Protein AF-A0A183EV96-F1 (afdb_monomer_lite)

InterPro domains:
  IPR023796 Serpin domain [PF00079] (17-66)
  IPR036186 Serpin superfamily [SSF56574] (11-68)
  IPR042178 Serpin superfamily, domain 1 [G3DSA:3.30.497.10] (12-70)

Structure (mmCIF, N/CA/C/O backbone):
data_AF-A0A183EV96-F1
#
_entry.id   AF-A0A183EV96-F1
#
loop_
_atom_site.group_PDB
_atom_site.id
_atom_site.type_symbol
_atom_site.label_atom_id
_atom_site.label_alt_id
_atom_site.label_comp_id
_atom_site.label_asym_id
_atom_site.label_entity_id
_atom_site.label_seq_id
_atom_site.pdbx_PDB_ins_code
_atom_site.Cartn_x
_atom_site.Cartn_y
_atom_site.Cartn_z
_atom_site.occupancy
_atom_site.B_iso_or_equiv
_atom_site.auth_seq_id
_atom_site.auth_comp_id
_atom_site.auth_asym_id
_atom_site.auth_atom_id
_atom_site.pdbx_PDB_model_num
ATOM 1 N N . MET A 1 1 ? -35.682 -25.620 4.068 1.00 39.44 1 MET A N 1
ATOM 2 C CA . MET A 1 1 ? -34.742 -24.640 4.657 1.00 39.44 1 MET A CA 1
ATOM 3 C C . MET A 1 1 ? -33.331 -25.046 4.259 1.00 39.44 1 MET A C 1
ATOM 5 O O . MET A 1 1 ? -32.805 -25.988 4.830 1.00 39.44 1 MET A O 1
ATOM 9 N N . GLY A 1 2 ? -32.777 -24.436 3.208 1.00 44.78 2 GLY A N 1
ATOM 10 C CA . GLY A 1 2 ? -31.407 -24.698 2.757 1.00 44.78 2 GLY A CA 1
ATOM 11 C C . GLY A 1 2 ? -30.458 -23.696 3.401 1.00 44.78 2 GLY A C 1
ATOM 12 O O . GLY A 1 2 ? -30.641 -22.491 3.236 1.00 44.78 2 GLY A O 1
ATOM 13 N N . LEU A 1 3 ? -29.485 -24.180 4.167 1.00 54.06 3 LEU A N 1
ATOM 14 C CA . LEU A 1 3 ? -28.448 -23.341 4.756 1.00 54.06 3 LEU A CA 1
ATOM 15 C C . LEU A 1 3 ? -27.490 -22.905 3.638 1.00 54.06 3 LEU A C 1
ATOM 17 O O . LEU A 1 3 ? -26.736 -23.711 3.100 1.00 54.06 3 LEU A O 1
ATOM 21 N N . ASN A 1 4 ? -27.564 -21.628 3.255 1.00 48.72 4 ASN A N 1
ATOM 22 C CA . ASN A 1 4 ? -26.604 -20.992 2.356 1.00 48.72 4 ASN A CA 1
ATOM 23 C C . ASN A 1 4 ? -25.292 -20.773 3.119 1.00 48.72 4 ASN A C 1
ATOM 25 O O . ASN A 1 4 ? -25.089 -19.736 3.751 1.00 48.72 4 ASN A O 1
ATOM 29 N N . TYR A 1 5 ? -24.400 -21.759 3.080 1.00 53.62 5 TYR A N 1
ATOM 30 C CA . TYR A 1 5 ? -23.032 -21.578 3.548 1.00 53.62 5 TYR A CA 1
ATOM 31 C C . TYR A 1 5 ? -22.269 -20.760 2.507 1.00 53.62 5 TYR A C 1
ATOM 33 O O . TYR A 1 5 ? -21.849 -21.268 1.469 1.00 53.62 5 TYR A O 1
ATOM 41 N N . LYS A 1 6 ? -22.112 -19.463 2.774 1.00 58.69 6 LYS A N 1
ATOM 42 C CA . LYS A 1 6 ? -21.229 -18.590 2.003 1.00 58.69 6 LYS A CA 1
ATOM 43 C C . LYS A 1 6 ? -19.790 -19.039 2.284 1.00 58.69 6 LYS A C 1
ATOM 45 O O . LYS A 1 6 ? -19.233 -18.715 3.328 1.00 58.69 6 LYS A O 1
ATOM 50 N N . PHE A 1 7 ? -19.219 -19.852 1.397 1.00 54.69 7 PHE A N 1
ATOM 51 C CA . PHE A 1 7 ? -17.820 -20.267 1.478 1.00 54.69 7 PHE A CA 1
ATOM 52 C C . PHE A 1 7 ? -16.935 -19.035 1.242 1.00 54.69 7 PHE A C 1
ATOM 54 O O . PHE A 1 7 ? -16.749 -18.601 0.105 1.00 54.69 7 PHE A O 1
ATOM 61 N N . SER A 1 8 ? -16.442 -18.422 2.319 1.00 60.28 8 SER A N 1
ATOM 62 C CA . SER A 1 8 ? -15.414 -17.385 2.222 1.00 60.28 8 SER A CA 1
ATOM 63 C C . SER A 1 8 ? -14.095 -18.052 1.852 1.00 60.28 8 SER A C 1
ATOM 65 O O . SER A 1 8 ? -13.542 -18.817 2.640 1.00 60.28 8 SER A O 1
ATOM 67 N N . ARG A 1 9 ? -13.593 -17.763 0.648 1.00 67.94 9 ARG A N 1
ATOM 68 C CA . ARG A 1 9 ? -12.238 -18.141 0.239 1.00 67.94 9 ARG A CA 1
ATOM 69 C C . ARG A 1 9 ? -11.246 -17.442 1.170 1.00 67.94 9 ARG A C 1
ATOM 71 O O . ARG A 1 9 ? -11.258 -16.218 1.270 1.00 67.94 9 ARG A O 1
ATOM 78 N N . VAL A 1 10 ? -10.407 -18.218 1.846 1.00 65.56 10 VAL A N 1
ATOM 79 C CA . VAL A 1 10 ? -9.219 -17.685 2.517 1.00 65.56 10 VAL A CA 1
ATOM 80 C C . VAL A 1 10 ? -8.203 -17.408 1.414 1.00 65.56 10 VAL A C 1
ATOM 82 O O . VAL A 1 10 ? -7.711 -18.348 0.798 1.00 65.56 10 VAL A O 1
ATOM 85 N N . ILE A 1 11 ? -7.971 -16.132 1.113 1.00 71.44 11 ILE A N 1
ATOM 86 C CA . ILE A 1 11 ? -6.892 -15.702 0.216 1.00 71.44 11 ILE A CA 1
ATOM 87 C C . ILE A 1 11 ? -5.555 -15.793 0.952 1.00 71.44 11 ILE A C 1
ATOM 89 O O . ILE A 1 11 ? -5.477 -15.515 2.154 1.00 71.44 11 ILE A O 1
ATOM 93 N N . GLY A 1 12 ? -4.529 -16.248 0.240 1.00 81.12 12 GLY A N 1
ATOM 94 C CA . GLY A 1 12 ? -3.192 -16.442 0.790 1.00 81.12 12 GLY A CA 1
ATOM 95 C C . GLY A 1 12 ? -2.481 -15.115 1.062 1.00 81.12 12 GLY A C 1
ATOM 96 O O . GLY A 1 12 ? -2.745 -14.096 0.426 1.00 81.12 12 GLY A O 1
ATOM 97 N N . MET A 1 13 ? -1.556 -15.110 2.023 1.00 80.38 13 MET A N 1
ATOM 98 C CA . MET A 1 13 ? -0.720 -13.935 2.313 1.00 80.38 13 MET A CA 1
ATOM 99 C C . MET A 1 13 ? 0.157 -13.545 1.108 1.00 80.38 13 MET A C 1
ATOM 101 O O . MET A 1 13 ? 0.465 -12.373 0.909 1.00 80.38 13 MET A O 1
ATOM 105 N N . ASP A 1 14 ? 0.550 -14.530 0.307 1.00 86.31 14 ASP A N 1
ATOM 106 C CA . ASP A 1 14 ? 1.246 -14.374 -0.966 1.00 86.31 14 ASP A CA 1
ATOM 107 C C . ASP A 1 14 ? 0.388 -13.650 -2.011 1.00 86.31 14 ASP A C 1
ATOM 109 O O . ASP A 1 14 ? 0.875 -12.715 -2.645 1.00 86.31 14 ASP A O 1
ATOM 113 N N . GLU A 1 15 ? -0.894 -14.006 -2.132 1.00 85.75 15 GLU A 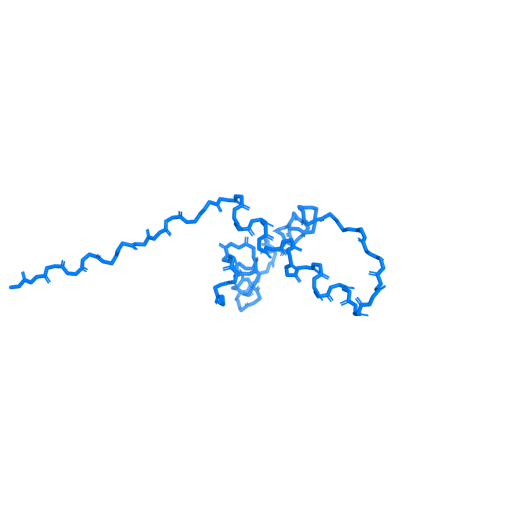N 1
ATOM 114 C CA . GLU A 1 15 ? -1.839 -13.330 -3.032 1.00 85.75 15 GLU A CA 1
ATOM 115 C C . GLU A 1 15 ? -2.035 -11.859 -2.630 1.00 85.75 15 GLU A C 1
ATOM 117 O O . GLU A 1 15 ? -1.927 -10.964 -3.466 1.00 85.75 15 GLU A O 1
ATOM 122 N N . ILE A 1 16 ? -2.219 -11.581 -1.333 1.00 84.94 16 ILE A N 1
ATOM 123 C CA . ILE A 1 16 ? -2.373 -10.208 -0.818 1.00 84.94 16 ILE A CA 1
ATOM 124 C C . ILE A 1 16 ? -1.126 -9.361 -1.112 1.00 84.94 16 ILE A C 1
ATOM 126 O O . ILE A 1 16 ? -1.234 -8.210 -1.541 1.00 84.94 16 ILE A O 1
ATOM 130 N N . GLN A 1 17 ? 0.070 -9.918 -0.897 1.00 86.44 17 GLN A N 1
ATOM 131 C CA . GLN A 1 17 ? 1.320 -9.208 -1.174 1.00 86.44 17 GLN A CA 1
ATOM 132 C C . GLN A 1 17 ? 1.542 -8.980 -2.673 1.00 86.44 17 GLN A C 1
ATOM 134 O O . GLN A 1 17 ? 2.061 -7.925 -3.048 1.00 86.44 17 GLN A O 1
ATOM 139 N N . ALA A 1 18 ? 1.136 -9.924 -3.525 1.00 89.81 18 ALA A N 1
ATOM 140 C CA . ALA A 1 18 ? 1.198 -9.770 -4.974 1.00 89.81 18 ALA A CA 1
ATOM 141 C C . ALA A 1 18 ? 0.264 -8.651 -5.462 1.00 89.81 18 ALA A C 1
ATOM 143 O O . ALA A 1 18 ? 0.698 -7.783 -6.224 1.00 89.81 18 ALA A O 1
ATOM 144 N N . ASP A 1 19 ? -0.974 -8.601 -4.969 1.00 89.62 19 ASP A N 1
ATOM 145 C CA . ASP A 1 19 ? -1.928 -7.541 -5.311 1.00 89.62 19 ASP A CA 1
ATOM 146 C C . ASP A 1 19 ? -1.436 -6.165 -4.858 1.00 89.62 19 ASP A C 1
ATOM 148 O O . ASP A 1 19 ? -1.446 -5.203 -5.633 1.00 89.62 19 ASP A O 1
ATOM 152 N N . PHE A 1 20 ? -0.944 -6.064 -3.620 1.00 89.69 20 PHE A N 1
ATOM 153 C CA . PHE A 1 20 ? -0.348 -4.831 -3.109 1.00 89.69 20 PHE A CA 1
ATOM 154 C C . PHE A 1 20 ? 0.833 -4.378 -3.980 1.00 89.69 20 PHE A C 1
ATOM 156 O O . PHE A 1 20 ? 0.909 -3.207 -4.358 1.00 89.69 20 PHE A O 1
ATOM 163 N N . ALA A 1 21 ? 1.726 -5.298 -4.356 1.00 92.00 21 ALA A N 1
ATOM 164 C CA . ALA A 1 21 ? 2.867 -5.012 -5.219 1.00 92.00 21 ALA A CA 1
ATOM 165 C C . ALA A 1 21 ? 2.457 -4.479 -6.596 1.00 92.00 21 ALA A C 1
ATOM 167 O O . ALA A 1 21 ? 3.009 -3.476 -7.055 1.00 92.00 21 ALA A O 1
ATOM 168 N N . LEU A 1 22 ? 1.481 -5.120 -7.243 1.00 91.62 22 LEU A N 1
ATOM 169 C CA . LEU A 1 22 ? 0.988 -4.706 -8.556 1.00 91.62 22 LEU A CA 1
ATOM 170 C C . LEU A 1 22 ? 0.311 -3.336 -8.498 1.00 91.62 22 LEU A C 1
ATOM 172 O O . LEU A 1 22 ? 0.547 -2.498 -9.370 1.00 91.62 22 LEU A O 1
ATOM 176 N N . ASN A 1 23 ? -0.504 -3.086 -7.475 1.00 91.56 23 ASN A N 1
ATOM 177 C CA . ASN A 1 23 ? -1.179 -1.802 -7.304 1.00 91.56 23 ASN A CA 1
ATOM 178 C C . ASN A 1 23 ? -0.191 -0.677 -6.982 1.00 91.56 23 ASN A C 1
ATOM 180 O O . ASN A 1 23 ? -0.301 0.410 -7.549 1.00 91.56 23 ASN A O 1
ATOM 184 N N . LEU A 1 24 ? 0.819 -0.948 -6.151 1.00 92.44 24 LEU A N 1
ATOM 185 C CA . LEU A 1 24 ? 1.887 0.005 -5.861 1.00 92.44 24 LEU A CA 1
ATOM 186 C C . LEU A 1 24 ? 2.680 0.360 -7.122 1.00 92.44 24 LEU A C 1
ATOM 188 O O . LEU A 1 24 ? 2.928 1.538 -7.369 1.00 92.44 24 LEU A O 1
ATOM 192 N N . LEU A 1 25 ? 3.042 -0.634 -7.939 1.00 92.12 25 LEU A N 1
ATOM 193 C CA . LEU A 1 25 ? 3.766 -0.402 -9.188 1.00 92.12 25 LEU A CA 1
ATOM 194 C C . LEU A 1 25 ? 2.946 0.464 -10.152 1.00 92.12 25 LEU A C 1
ATOM 196 O O . LEU A 1 25 ? 3.445 1.484 -10.619 1.00 92.12 25 LEU A O 1
ATOM 200 N N . LYS A 1 26 ? 1.668 0.122 -10.375 1.00 90.69 26 LYS A N 1
ATOM 201 C CA . LYS A 1 26 ? 0.750 0.909 -11.221 1.00 90.69 26 LYS A CA 1
ATOM 202 C C . LYS A 1 26 ? 0.598 2.351 -10.736 1.00 90.69 26 LYS A C 1
ATOM 204 O O . LYS A 1 26 ? 0.518 3.256 -11.556 1.00 90.69 26 LYS A O 1
ATOM 209 N N . ALA A 1 27 ? 0.540 2.564 -9.421 1.00 90.38 27 ALA A N 1
ATOM 210 C CA . ALA A 1 27 ? 0.412 3.897 -8.838 1.00 90.38 27 ALA A CA 1
ATOM 211 C C . ALA A 1 27 ? 1.711 4.718 -8.933 1.00 90.38 27 ALA A C 1
ATOM 213 O O . ALA A 1 27 ? 1.656 5.942 -9.052 1.00 90.38 27 ALA A O 1
ATOM 214 N N . ALA A 1 28 ? 2.868 4.056 -8.873 1.00 90.00 28 ALA A N 1
ATOM 215 C CA . ALA A 1 28 ? 4.179 4.696 -8.888 1.00 90.00 28 ALA A CA 1
ATOM 216 C C . ALA A 1 28 ? 4.685 5.047 -10.297 1.00 90.00 28 ALA A C 1
ATOM 218 O O . ALA A 1 28 ? 5.534 5.924 -10.426 1.00 90.00 28 ALA A O 1
ATOM 219 N N . THR A 1 29 ? 4.179 4.388 -11.342 1.00 89.25 29 THR A N 1
ATOM 220 C CA . THR A 1 29 ? 4.609 4.601 -12.736 1.00 89.25 29 THR A CA 1
ATOM 221 C C . THR A 1 29 ? 3.539 5.293 -13.570 1.00 89.25 29 THR A C 1
ATOM 223 O O . THR A 1 29 ? 2.359 4.970 -13.434 1.00 89.25 29 THR A O 1
ATOM 226 N N . ARG A 1 30 ? 3.916 6.172 -14.508 1.00 84.75 30 ARG A N 1
ATOM 227 C CA . ARG A 1 30 ? 2.995 6.735 -15.507 1.00 84.75 30 ARG A CA 1
ATOM 228 C C . ARG A 1 30 ? 3.477 6.423 -16.922 1.00 84.75 30 ARG A C 1
ATOM 230 O O . ARG A 1 30 ? 4.280 7.131 -17.514 1.00 84.75 30 ARG A O 1
ATOM 237 N N . GLY A 1 31 ? 2.909 5.380 -17.519 1.00 78.12 31 GLY A N 1
ATOM 238 C CA . GLY A 1 31 ? 3.243 4.993 -18.891 1.00 78.12 31 GLY A CA 1
ATOM 239 C C . GLY A 1 31 ? 4.504 4.132 -18.955 1.00 78.12 31 GLY A C 1
ATOM 240 O O . GLY A 1 31 ? 4.588 3.129 -18.257 1.00 78.12 31 GLY A O 1
ATOM 241 N N . ASN A 1 32 ? 5.455 4.482 -19.825 1.00 83.25 32 ASN A N 1
ATOM 242 C CA . ASN A 1 32 ? 6.545 3.588 -20.246 1.00 83.25 32 ASN A CA 1
ATOM 243 C C . ASN A 1 32 ? 7.864 3.795 -19.472 1.00 83.25 32 ASN A C 1
ATOM 245 O O . ASN A 1 32 ? 8.954 3.660 -20.027 1.00 83.25 32 ASN A O 1
ATOM 249 N N . GLU A 1 33 ? 7.761 4.184 -1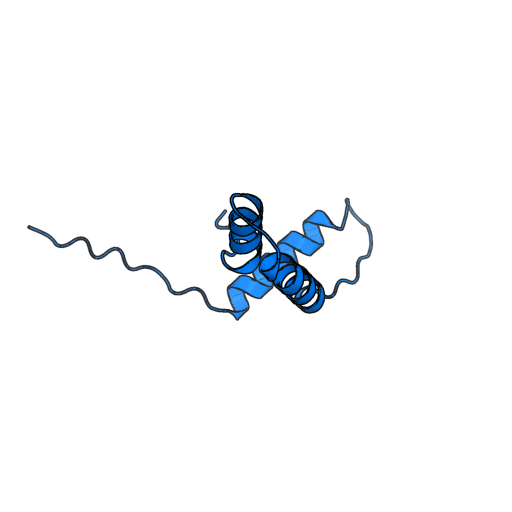8.204 1.00 87.94 33 GLU A N 1
ATOM 250 C CA . GLU A 1 33 ? 8.898 4.462 -17.328 1.00 87.94 33 GLU A CA 1
ATOM 251 C C . GLU A 1 33 ? 9.419 3.172 -16.685 1.00 87.94 33 GLU A C 1
ATOM 253 O O . GLU A 1 33 ? 8.640 2.341 -16.215 1.00 87.94 33 GLU A O 1
ATOM 258 N N . SER A 1 34 ? 10.739 3.015 -16.600 1.00 89.88 34 SER A N 1
ATOM 259 C CA . SER A 1 34 ? 11.329 1.935 -15.807 1.00 89.88 34 SER A CA 1
ATOM 260 C C . SER A 1 34 ? 11.202 2.247 -14.316 1.00 89.88 34 SER A C 1
ATOM 262 O O . SER A 1 34 ? 11.649 3.301 -13.868 1.00 89.88 34 SER A O 1
ATOM 264 N N . ALA A 1 35 ? 10.675 1.304 -13.533 1.00 89.94 35 ALA A N 1
ATOM 265 C CA . ALA A 1 35 ? 10.623 1.407 -12.079 1.00 89.94 35 ALA A CA 1
ATOM 266 C C . ALA A 1 35 ? 11.119 0.131 -11.401 1.00 89.94 35 ALA A C 1
ATOM 268 O O . ALA A 1 35 ? 10.827 -0.984 -11.829 1.00 89.94 35 ALA A O 1
ATOM 269 N N . ILE A 1 36 ? 11.855 0.318 -10.306 1.00 92.38 36 ILE A N 1
ATOM 270 C CA . ILE A 1 36 ? 12.273 -0.738 -9.387 1.00 92.38 36 ILE A CA 1
ATOM 271 C C . ILE A 1 36 ? 11.751 -0.334 -8.016 1.00 92.38 36 ILE A C 1
ATOM 273 O O . ILE A 1 36 ? 12.110 0.720 -7.493 1.00 92.38 36 ILE A O 1
ATOM 277 N N . ILE A 1 37 ? 10.876 -1.154 -7.447 1.00 92.12 37 ILE A N 1
ATOM 278 C CA . ILE A 1 37 ? 10.206 -0.881 -6.176 1.00 92.12 37 ILE A CA 1
ATOM 279 C C . ILE A 1 37 ? 10.343 -2.126 -5.304 1.00 92.12 37 ILE A C 1
ATOM 281 O O . ILE A 1 37 ? 10.337 -3.240 -5.822 1.00 92.12 37 ILE A O 1
ATOM 285 N N . SER A 1 38 ? 10.462 -1.939 -3.987 1.00 95.50 38 SER A N 1
ATOM 286 C CA . SER A 1 38 ? 10.343 -3.011 -2.993 1.00 95.50 38 SER A CA 1
ATOM 287 C C . SER A 1 38 ? 8.960 -2.939 -2.334 1.00 95.50 38 SER A C 1
ATOM 289 O O . SER A 1 38 ? 8.774 -2.153 -1.397 1.00 95.50 38 SER A O 1
ATOM 291 N N . PRO A 1 39 ? 7.970 -3.729 -2.796 1.00 92.75 39 PRO A N 1
ATOM 292 C CA . PRO A 1 39 ? 6.626 -3.713 -2.228 1.00 92.75 39 PRO A CA 1
ATOM 293 C C . PRO A 1 39 ? 6.615 -4.080 -0.749 1.00 92.75 39 PRO A C 1
ATOM 295 O O . PRO A 1 39 ? 5.983 -3.407 0.056 1.00 92.75 39 PRO A O 1
ATOM 298 N N . PHE A 1 40 ? 7.380 -5.099 -0.359 1.00 91.19 40 PHE A N 1
ATOM 299 C CA . PHE A 1 40 ? 7.419 -5.539 1.031 1.00 91.19 40 PHE A CA 1
ATOM 300 C C . PHE A 1 40 ? 7.932 -4.439 1.971 1.00 91.19 40 PHE A C 1
ATOM 302 O O . PHE A 1 40 ? 7.339 -4.190 3.018 1.00 91.19 40 PHE A O 1
ATOM 309 N N . SER A 1 41 ? 8.984 -3.711 1.577 1.00 95.25 41 SER A N 1
ATOM 310 C CA . SER A 1 41 ? 9.492 -2.586 2.373 1.00 95.25 41 SER A CA 1
ATOM 311 C C . SER A 1 41 ? 8.454 -1.469 2.523 1.00 95.25 41 SER A C 1
ATOM 313 O O . SER A 1 41 ? 8.306 -0.920 3.614 1.00 95.25 41 SER A O 1
ATOM 315 N N . ALA A 1 42 ? 7.707 -1.154 1.460 1.00 94.31 42 ALA A N 1
ATOM 316 C CA . ALA A 1 42 ? 6.626 -0.172 1.518 1.00 94.31 42 ALA A CA 1
ATOM 317 C C . ALA A 1 42 ? 5.482 -0.629 2.440 1.00 94.31 42 ALA A C 1
ATOM 319 O O . ALA A 1 42 ? 4.991 0.164 3.242 1.00 94.31 42 ALA A O 1
ATOM 320 N N . ALA A 1 43 ? 5.107 -1.911 2.386 1.00 91.94 43 ALA A N 1
ATOM 321 C CA . ALA A 1 43 ? 4.099 -2.490 3.271 1.00 91.94 43 ALA A CA 1
ATOM 322 C C . ALA A 1 43 ? 4.525 -2.413 4.747 1.00 91.94 43 ALA A C 1
ATOM 324 O O . ALA A 1 43 ? 3.733 -2.002 5.591 1.00 91.94 43 ALA A O 1
ATOM 325 N N . VAL A 1 44 ? 5.788 -2.725 5.065 1.00 93.56 44 VAL A N 1
ATOM 326 C CA . VAL A 1 44 ? 6.331 -2.601 6.430 1.00 93.56 44 VAL A CA 1
ATOM 327 C C . VAL A 1 44 ? 6.307 -1.148 6.908 1.00 93.56 44 VAL A C 1
ATOM 329 O O . VAL A 1 44 ? 5.861 -0.878 8.023 1.00 93.56 44 VAL A O 1
ATOM 332 N N . ALA A 1 45 ? 6.740 -0.196 6.076 1.00 95.62 45 ALA A N 1
ATOM 333 C CA . ALA A 1 45 ? 6.695 1.225 6.420 1.00 95.62 45 ALA A CA 1
ATOM 334 C C . ALA A 1 45 ? 5.259 1.704 6.695 1.00 95.62 45 ALA A C 1
ATOM 336 O O . ALA A 1 45 ? 5.009 2.399 7.683 1.00 95.62 45 ALA A O 1
ATOM 337 N N . LEU A 1 46 ? 4.303 1.280 5.866 1.00 93.44 46 LEU A N 1
ATOM 338 C CA . LEU A 1 46 ? 2.891 1.605 6.038 1.00 93.44 46 LEU A CA 1
ATOM 339 C C . LEU A 1 46 ? 2.299 0.933 7.287 1.00 93.44 46 LEU A C 1
ATOM 341 O O . LEU A 1 46 ? 1.529 1.563 8.004 1.00 93.44 46 LEU A O 1
ATOM 345 N N . ALA A 1 47 ? 2.705 -0.298 7.608 1.00 92.38 47 ALA A N 1
ATOM 346 C CA . ALA A 1 47 ? 2.306 -0.989 8.833 1.00 92.38 47 ALA A CA 1
ATOM 347 C C . ALA A 1 47 ? 2.817 -0.272 10.095 1.00 92.38 47 ALA A C 1
ATOM 349 O O . ALA A 1 47 ? 2.081 -0.155 11.073 1.00 92.38 47 ALA A O 1
ATOM 350 N N . MET A 1 48 ? 4.040 0.272 10.070 1.00 96.06 48 MET A N 1
ATOM 351 C CA . MET A 1 48 ? 4.547 1.103 11.169 1.00 96.06 48 MET A CA 1
ATOM 352 C C . MET A 1 48 ? 3.709 2.372 11.352 1.00 96.06 48 MET A C 1
ATOM 354 O O . MET A 1 48 ? 3.344 2.709 12.477 1.00 96.06 48 MET A O 1
ATOM 358 N N . ALA A 1 49 ? 3.350 3.051 10.259 1.00 95.62 49 ALA A N 1
ATOM 359 C CA . ALA A 1 49 ? 2.477 4.223 10.313 1.00 95.62 49 ALA A CA 1
ATOM 360 C C . ALA A 1 49 ? 1.049 3.867 10.781 1.00 95.62 49 ALA A C 1
ATOM 362 O O . ALA A 1 49 ? 0.444 4.620 11.544 1.00 95.62 49 ALA A O 1
ATOM 363 N N . TYR A 1 50 ? 0.532 2.697 10.390 1.00 94.06 50 TYR A N 1
ATOM 364 C CA . TYR A 1 50 ? -0.793 2.199 10.775 1.00 94.06 50 TYR A CA 1
ATOM 365 C C . TYR A 1 50 ? -0.943 2.058 12.294 1.00 94.06 50 TYR A C 1
ATOM 367 O O . TYR A 1 50 ? -2.020 2.320 12.830 1.00 94.06 50 TYR A O 1
ATOM 375 N N . ILE A 1 51 ? 0.131 1.701 13.007 1.00 94.31 51 ILE A N 1
ATOM 376 C CA . ILE A 1 51 ? 0.120 1.580 14.474 1.00 94.31 51 ILE A CA 1
ATOM 377 C C . ILE A 1 51 ? -0.252 2.914 15.142 1.00 94.31 51 ILE A C 1
ATOM 379 O O . ILE A 1 51 ? -0.950 2.910 16.155 1.00 94.31 51 ILE A O 1
ATOM 383 N N . GLY A 1 52 ? 0.177 4.042 14.570 1.00 95.38 52 GLY A N 1
ATOM 384 C CA . GLY A 1 52 ? -0.144 5.384 15.067 1.00 95.38 52 GLY A CA 1
ATOM 385 C C . GLY A 1 52 ? -1.434 5.986 14.501 1.00 95.38 52 GLY A C 1
ATOM 386 O O . GLY A 1 52 ? -1.867 7.039 14.967 1.00 95.38 52 GLY A O 1
ATOM 387 N N . ALA A 1 53 ? -2.051 5.355 13.500 1.00 96.62 53 ALA A N 1
ATOM 388 C CA . ALA A 1 53 ? -3.252 5.867 12.854 1.00 96.62 53 ALA A CA 1
ATOM 389 C C . ALA A 1 53 ? -4.511 5.623 13.701 1.00 96.62 53 ALA A C 1
ATOM 391 O O . ALA A 1 53 ? -4.630 4.633 14.428 1.00 96.62 53 ALA A O 1
ATOM 392 N N . VAL A 1 54 ? -5.497 6.511 13.560 1.00 96.31 54 VAL A N 1
ATOM 393 C CA . VAL A 1 54 ? -6.782 6.437 14.270 1.00 96.31 54 VAL A CA 1
ATOM 394 C C . VAL A 1 54 ? -7.957 6.587 13.309 1.00 96.31 54 VAL A C 1
ATOM 396 O O . VAL A 1 54 ? -7.817 7.150 12.220 1.00 96.31 54 VAL A O 1
ATOM 399 N N . SER A 1 55 ? -9.122 6.093 13.732 1.00 95.50 55 SER A N 1
ATOM 400 C CA . SER A 1 55 ? -10.400 6.247 13.025 1.00 95.50 55 SER A CA 1
ATOM 401 C C . SER A 1 55 ? -10.291 5.880 11.533 1.00 95.50 55 SER A C 1
ATOM 403 O O . SER A 1 55 ? -9.695 4.859 11.191 1.00 95.50 55 SER A O 1
ATOM 405 N N . LYS A 1 56 ? -10.818 6.726 10.640 1.00 96.06 56 LYS A N 1
ATOM 406 C CA . LYS A 1 56 ? -10.873 6.499 9.191 1.00 96.06 56 LYS A CA 1
ATOM 407 C C . LYS A 1 56 ? -9.510 6.204 8.558 1.00 96.06 56 LYS A C 1
ATOM 409 O O . LYS A 1 56 ? -9.410 5.331 7.708 1.00 96.06 56 LYS A O 1
ATOM 414 N N . THR A 1 57 ? -8.448 6.878 9.001 1.00 96.06 57 THR A N 1
ATOM 415 C CA . THR A 1 57 ? -7.096 6.653 8.465 1.00 96.06 57 THR A CA 1
ATOM 416 C C . THR A 1 57 ? -6.619 5.233 8.749 1.00 96.06 57 THR A C 1
ATOM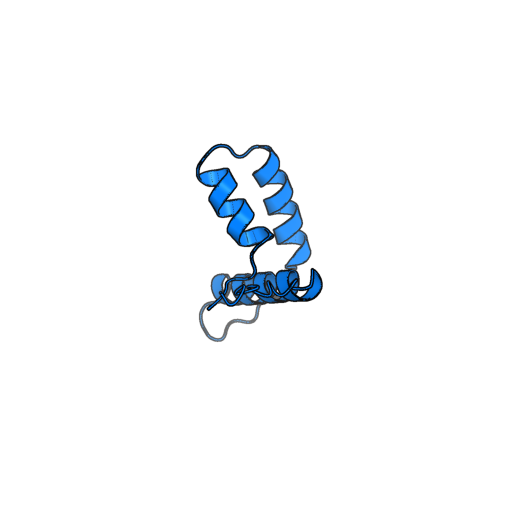 418 O O . THR A 1 57 ? -6.035 4.586 7.887 1.00 96.06 57 THR A O 1
ATOM 421 N N . LYS A 1 58 ? -6.910 4.711 9.945 1.00 94.12 58 LYS A N 1
ATOM 422 C CA . LYS A 1 58 ? -6.571 3.334 10.309 1.00 94.12 58 LYS A CA 1
ATOM 423 C C . LYS A 1 58 ? -7.324 2.321 9.441 1.00 94.12 58 LYS A C 1
ATOM 425 O O . LYS A 1 58 ? -6.738 1.328 9.017 1.00 94.12 58 LYS A O 1
ATOM 430 N N . GLU A 1 59 ? -8.602 2.577 9.175 1.00 93.44 59 GLU A N 1
ATOM 431 C CA . GLU A 1 59 ? -9.446 1.726 8.328 1.00 93.44 59 GLU A CA 1
ATOM 432 C C . GLU A 1 59 ? -8.916 1.668 6.891 1.00 93.44 59 GLU A C 1
ATOM 434 O O . GLU A 1 59 ? -8.646 0.578 6.395 1.00 93.44 59 GLU A O 1
ATOM 439 N N . GLU A 1 60 ? -8.655 2.822 6.271 1.00 92.94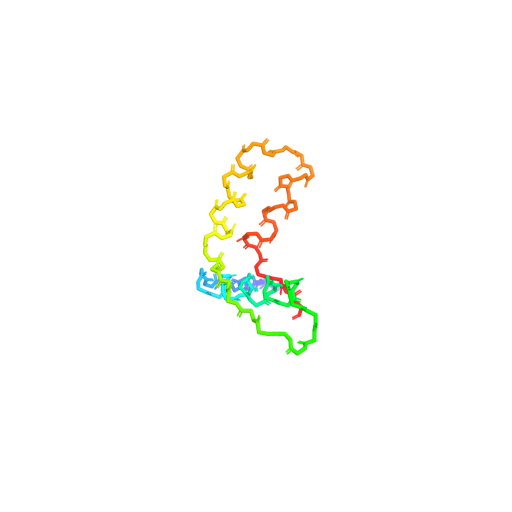 60 GLU A N 1
ATOM 440 C CA . GLU A 1 60 ? -8.127 2.915 4.900 1.00 92.94 60 GLU A CA 1
ATOM 441 C C . GLU A 1 60 ? -6.768 2.205 4.759 1.00 92.94 60 GLU A C 1
ATOM 443 O O . GLU A 1 60 ? -6.530 1.471 3.800 1.00 92.94 60 GLU A O 1
ATOM 448 N N . MET A 1 61 ? -5.879 2.359 5.744 1.00 93.06 61 MET A N 1
ATOM 449 C CA . MET A 1 61 ? -4.578 1.680 5.746 1.00 93.06 61 MET A CA 1
ATOM 450 C C . MET A 1 61 ? -4.709 0.158 5.893 1.00 93.06 61 MET A C 1
ATOM 452 O O . MET A 1 61 ? -3.960 -0.584 5.258 1.00 93.06 61 MET A O 1
ATOM 456 N N . SER A 1 62 ? -5.658 -0.315 6.705 1.00 89.62 62 SER A N 1
ATOM 457 C CA . SER A 1 62 ? -5.948 -1.746 6.857 1.00 89.62 62 SER A CA 1
ATOM 458 C C . SER A 1 62 ? -6.469 -2.355 5.556 1.00 89.62 62 SER A C 1
ATOM 460 O O . SER A 1 62 ? -6.071 -3.457 5.184 1.00 89.62 62 SER A O 1
ATOM 462 N N . GLU A 1 63 ? -7.316 -1.630 4.826 1.00 89.12 63 GLU A N 1
ATOM 463 C CA . GLU A 1 63 ? -7.823 -2.088 3.532 1.00 89.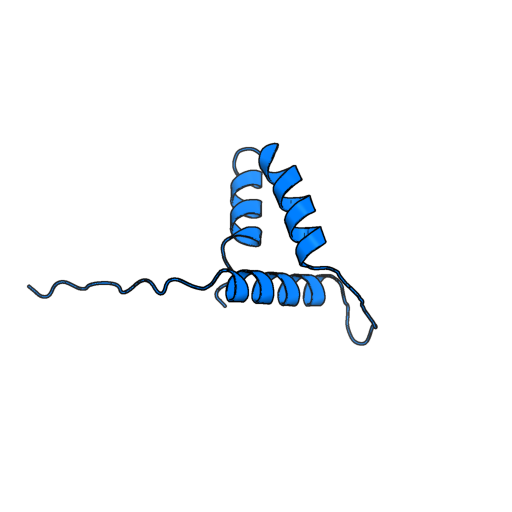12 63 GLU A CA 1
ATOM 464 C C . GLU A 1 63 ? -6.695 -2.270 2.521 1.00 89.12 63 GLU A C 1
ATOM 466 O O . GLU A 1 63 ? -6.620 -3.320 1.894 1.00 89.12 63 GLU A O 1
ATOM 471 N N . VAL A 1 64 ? -5.768 -1.316 2.432 1.00 87.19 64 VAL A N 1
ATOM 472 C CA . VAL A 1 64 ? -4.620 -1.411 1.520 1.00 87.19 64 VAL A CA 1
ATOM 473 C C . VAL A 1 64 ? -3.652 -2.538 1.907 1.00 87.19 64 VAL A C 1
ATOM 475 O O . VAL A 1 64 ? -3.092 -3.185 1.025 1.00 87.19 64 VAL A O 1
ATOM 478 N N . LEU A 1 65 ? -3.434 -2.779 3.206 1.00 83.56 65 LEU A N 1
ATOM 479 C CA . LEU A 1 65 ? -2.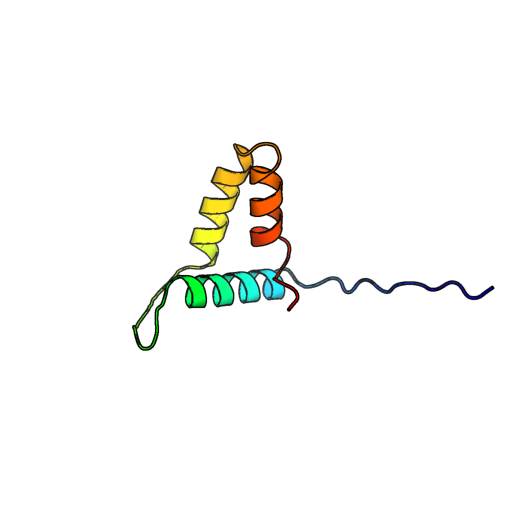465 -3.772 3.692 1.00 83.56 65 LEU A CA 1
ATOM 480 C C . LEU A 1 65 ? -3.004 -5.209 3.744 1.00 83.56 65 LEU A C 1
ATOM 482 O O . LEU A 1 65 ? -2.228 -6.147 3.583 1.00 83.56 65 LEU A O 1
ATOM 486 N N . ALA A 1 66 ? -4.294 -5.393 4.032 1.00 76.12 66 ALA A N 1
ATOM 487 C CA . ALA A 1 66 ? -4.865 -6.698 4.380 1.00 76.12 66 ALA A CA 1
ATOM 488 C C . ALA A 1 66 ? -5.966 -7.180 3.428 1.00 76.12 66 ALA A C 1
ATOM 490 O O . ALA A 1 66 ? -6.334 -8.355 3.467 1.00 76.12 66 ALA A O 1
ATOM 491 N N . LYS A 1 67 ? -6.510 -6.308 2.576 1.00 66.62 67 LYS A N 1
ATOM 492 C CA . LYS A 1 67 ? -7.453 -6.699 1.530 1.00 66.62 67 LYS A CA 1
ATOM 493 C C . LYS A 1 67 ? -6.792 -6.419 0.186 1.00 66.62 67 LYS A C 1
ATOM 495 O O . LYS A 1 67 ? -6.823 -5.291 -0.294 1.00 66.62 67 LYS A O 1
ATOM 500 N N . GLY A 1 68 ? -6.213 -7.451 -0.436 1.00 53.88 68 GLY A N 1
ATOM 501 C CA . GLY A 1 68 ? -5.951 -7.403 -1.879 1.00 53.88 68 GLY A CA 1
ATOM 502 C C . GLY A 1 68 ? -7.210 -6.867 -2.568 1.00 53.88 68 GLY A C 1
ATOM 503 O O . GLY A 1 68 ? -8.321 -7.300 -2.241 1.00 53.88 68 GLY A O 1
ATOM 504 N N . GLN A 1 69 ? -7.070 -5.807 -3.369 1.00 43.97 69 GLN A N 1
ATOM 505 C CA . GLN A 1 69 ? -8.216 -5.128 -3.971 1.00 43.97 69 GLN A CA 1
ATOM 506 C C . GLN A 1 69 ? -8.991 -6.131 -4.831 1.00 43.97 69 GLN A C 1
ATOM 508 O O . GLN A 1 69 ? -8.537 -6.508 -5.905 1.00 43.97 69 GLN A O 1
ATOM 513 N N . TYR A 1 70 ? -10.176 -6.532 -4.370 1.00 34.88 70 TYR A N 1
ATOM 514 C CA . TYR A 1 70 ? -11.154 -7.216 -5.204 1.00 34.88 70 TYR A CA 1
ATOM 515 C C . TYR A 1 70 ? -11.689 -6.215 -6.237 1.00 34.88 70 TYR A C 1
ATOM 517 O O . TYR A 1 70 ? -12.590 -5.431 -5.931 1.00 34.88 70 TYR A O 1
ATOM 525 N N . PHE A 1 71 ? -11.120 -6.251 -7.440 1.00 38.47 71 PHE A N 1
ATOM 526 C CA . PHE A 1 71 ? -11.758 -5.793 -8.672 1.00 38.47 71 PHE A CA 1
ATOM 527 C C . PHE A 1 71 ? -11.963 -6.990 -9.597 1.00 38.47 71 PHE A C 1
ATOM 529 O O . PHE A 1 71 ? -10.993 -7.757 -9.787 1.00 38.47 71 PHE A O 1
#

Secondary structure (DSSP, 8-state):
------------HHHHHHHHHHHHHHHH--SS------HHHHHHHHHHHHHH--HHHHHHHHHHHHS----

Radius of gyration: 15.66 Å; chains: 1; bounding box: 47×31×35 Å

Foldseek 3Di:
DDDPDPPDDDDDLVLLLVLLVVVVVVVVDDPPDDDDDDSVVVLVVLVVVLVVDDDPSVVVSCCSNPPSDDD

Organism: NCBI:txid637853

pLDDT: mean 82.26, std 16.84, range [34.88, 96.62]

Sequence (71 aa):
MGLNYKFSRVIGMDEIQADFALNLLKAATRGNESAIISPFSAAVALAMAYIGAVSKTKEEMSEVLAKGQYF